Protein AF-A0A822HET1-F1 (afdb_monomer_lite)

Foldseek 3Di:
DPDPPPPDPDDDDCVPQDDDDDDPVVLLVVLVVVVCVVPPDPDDDDDDDDDDPDPVVLVCSLPDPSCVVVNVVDDDDDD

Structure (mmCIF, N/CA/C/O backbone):
data_AF-A0A822HET1-F1
#
_entry.id   AF-A0A822HET1-F1
#
loop_
_atom_site.group_PDB
_atom_site.id
_atom_site.type_symbol
_atom_site.label_atom_id
_atom_site.label_alt_id
_atom_site.label_comp_id
_atom_site.label_asym_id
_atom_site.label_entity_id
_atom_site.label_seq_id
_atom_site.pdbx_PDB_ins_code
_atom_site.Cartn_x
_atom_site.Cartn_y
_atom_site.Cartn_z
_atom_site.occupancy
_atom_site.B_iso_or_equiv
_atom_site.auth_seq_id
_atom_site.auth_comp_id
_atom_site.auth_asym_id
_atom_site.auth_atom_id
_atom_site.pdbx_PDB_model_num
ATOM 1 N N . MET A 1 1 ? 13.699 -16.937 -3.654 1.00 48.88 1 MET A N 1
ATOM 2 C CA . MET A 1 1 ? 14.497 -15.902 -2.958 1.00 48.88 1 MET A CA 1
ATOM 3 C C . MET A 1 1 ? 15.546 -15.378 -3.922 1.00 48.88 1 MET A C 1
ATOM 5 O O . MET A 1 1 ? 16.264 -16.210 -4.465 1.00 48.88 1 MET A O 1
ATOM 9 N N . PRO A 1 2 ? 15.631 -14.066 -4.197 1.00 43.56 2 PRO A N 1
ATOM 10 C CA . PRO A 1 2 ? 16.755 -13.545 -4.960 1.00 43.56 2 PRO A CA 1
ATOM 11 C C . PRO A 1 2 ? 18.036 -13.677 -4.123 1.00 43.56 2 PRO A C 1
ATOM 13 O O . PRO A 1 2 ? 18.008 -13.575 -2.897 1.00 43.56 2 PRO A O 1
ATOM 16 N N . SER A 1 3 ? 19.137 -13.987 -4.800 1.00 50.19 3 SER A N 1
ATOM 17 C CA . SER A 1 3 ? 20.445 -14.258 -4.204 1.00 50.19 3 SER A CA 1
ATOM 18 C C . SER A 1 3 ? 21.012 -13.023 -3.494 1.00 50.19 3 SER A C 1
ATOM 20 O O . SER A 1 3 ? 21.112 -11.957 -4.097 1.00 50.19 3 SER A O 1
ATOM 22 N N . VAL A 1 4 ? 21.454 -13.187 -2.244 1.00 56.91 4 VAL A N 1
ATOM 23 C CA . VAL A 1 4 ? 22.232 -12.186 -1.482 1.00 56.91 4 VAL A CA 1
ATOM 24 C C . VAL A 1 4 ? 23.666 -12.002 -2.009 1.00 56.91 4 VAL A C 1
ATOM 26 O O . VAL A 1 4 ? 24.379 -11.125 -1.537 1.00 56.91 4 VAL A O 1
ATOM 29 N N . PHE A 1 5 ? 24.082 -12.795 -3.005 1.00 52.59 5 PHE A N 1
ATOM 30 C CA . PHE A 1 5 ? 25.431 -12.786 -3.586 1.00 52.59 5 PHE A CA 1
ATOM 31 C C . PHE A 1 5 ? 25.487 -12.269 -5.033 1.00 52.59 5 PHE A C 1
ATOM 33 O O . PHE A 1 5 ? 26.535 -12.328 -5.671 1.00 52.59 5 PHE A O 1
ATOM 40 N N . GLY A 1 6 ? 24.376 -11.767 -5.581 1.00 54.50 6 GLY A N 1
ATOM 41 C CA . GLY A 1 6 ? 24.404 -11.057 -6.860 1.00 54.50 6 GLY A CA 1
ATOM 42 C C . GLY A 1 6 ? 24.968 -9.647 -6.683 1.00 54.50 6 GLY A C 1
ATOM 43 O O . GLY A 1 6 ? 24.698 -9.008 -5.668 1.00 54.50 6 GLY A O 1
ATOM 44 N N . ILE A 1 7 ? 25.717 -9.144 -7.670 1.00 54.34 7 ILE A N 1
ATOM 45 C CA . ILE A 1 7 ? 26.130 -7.734 -7.742 1.00 54.34 7 ILE A CA 1
ATOM 46 C C . ILE A 1 7 ? 24.855 -6.879 -7.748 1.00 54.34 7 ILE A C 1
ATOM 48 O O . ILE A 1 7 ? 24.211 -6.698 -8.780 1.00 54.34 7 ILE A O 1
ATOM 52 N N . ASN A 1 8 ? 24.438 -6.414 -6.572 1.00 57.38 8 ASN A N 1
ATOM 53 C CA . ASN A 1 8 ? 23.242 -5.607 -6.421 1.00 57.38 8 ASN A CA 1
ATOM 54 C C . ASN A 1 8 ? 23.636 -4.135 -6.574 1.00 57.38 8 ASN A C 1
ATOM 56 O O . ASN A 1 8 ? 24.162 -3.518 -5.650 1.00 57.38 8 ASN A O 1
ATOM 60 N N . ASN A 1 9 ? 23.390 -3.574 -7.758 1.00 62.69 9 ASN A N 1
ATOM 61 C CA . ASN A 1 9 ? 23.649 -2.158 -8.044 1.00 62.69 9 ASN A CA 1
ATOM 62 C C . ASN A 1 9 ? 22.658 -1.215 -7.334 1.00 62.69 9 ASN A C 1
ATOM 64 O O . ASN A 1 9 ? 22.816 0.004 -7.389 1.00 62.69 9 ASN A O 1
ATOM 68 N N . LEU A 1 10 ? 21.639 -1.757 -6.657 1.00 64.44 10 LEU A N 1
ATOM 69 C CA . LEU A 1 10 ? 20.680 -0.983 -5.879 1.00 64.44 10 LEU A CA 1
ATOM 70 C C . LEU A 1 10 ? 21.241 -0.747 -4.472 1.00 64.44 10 LEU A C 1
ATOM 72 O O . LEU A 1 10 ? 21.123 -1.590 -3.583 1.00 64.44 10 LEU A O 1
ATOM 76 N N . LYS A 1 11 ? 21.865 0.417 -4.269 1.00 70.50 11 LYS A N 1
ATOM 77 C CA . LYS A 1 11 ? 22.282 0.874 -2.939 1.00 70.50 11 LYS A CA 1
ATOM 78 C C . LYS A 1 11 ? 21.083 1.443 -2.190 1.00 70.50 11 LYS A C 1
ATOM 80 O O . LYS A 1 11 ? 20.464 2.396 -2.658 1.00 70.50 11 LYS A O 1
ATOM 85 N N . PHE A 1 12 ? 20.796 0.882 -1.018 1.00 71.31 12 PHE A N 1
ATOM 86 C CA . PHE A 1 12 ? 19.842 1.475 -0.089 1.00 71.31 12 PHE A CA 1
ATOM 87 C C . PHE A 1 12 ? 20.350 2.846 0.372 1.00 71.31 12 PHE A C 1
ATOM 89 O O . PHE A 1 12 ? 21.488 2.985 0.822 1.00 71.31 12 PHE A O 1
ATOM 96 N N . THR A 1 13 ? 19.501 3.858 0.267 1.00 78.25 13 THR A N 1
ATOM 97 C CA . THR A 1 13 ? 19.758 5.224 0.716 1.00 78.25 13 THR A CA 1
ATOM 98 C C . THR A 1 13 ? 18.605 5.678 1.588 1.00 78.25 13 THR A C 1
ATOM 100 O O . THR A 1 13 ? 17.505 5.906 1.097 1.00 78.25 13 THR A O 1
ATOM 103 N N . ILE A 1 14 ? 18.885 5.869 2.880 1.00 75.38 14 ILE A N 1
ATOM 104 C CA . ILE A 1 14 ? 17.907 6.258 3.910 1.00 75.38 14 ILE A CA 1
ATOM 105 C C . ILE A 1 14 ? 16.993 7.390 3.423 1.00 75.38 14 ILE A C 1
ATOM 107 O O . ILE A 1 14 ? 15.779 7.276 3.515 1.00 75.38 14 ILE A O 1
ATOM 111 N N . LYS A 1 15 ? 17.579 8.442 2.837 1.00 78.69 15 LYS A N 1
ATOM 112 C CA . LYS A 1 15 ? 16.851 9.637 2.385 1.00 78.69 15 LYS A CA 1
ATOM 113 C C . LYS A 1 15 ? 15.834 9.391 1.266 1.00 78.69 15 LYS A C 1
ATOM 115 O O . LYS A 1 15 ? 14.890 10.155 1.159 1.00 78.69 15 LYS A O 1
ATOM 120 N N . ASN A 1 16 ? 16.054 8.386 0.420 1.00 76.44 16 ASN A N 1
ATOM 121 C CA . ASN A 1 16 ? 15.221 8.143 -0.762 1.00 76.44 16 ASN A CA 1
ATOM 122 C C . ASN A 1 16 ? 14.355 6.892 -0.612 1.00 76.44 16 ASN A C 1
ATOM 124 O O . ASN A 1 16 ? 13.366 6.731 -1.320 1.00 76.44 16 ASN A O 1
ATOM 128 N N . ASP A 1 17 ? 14.752 5.969 0.262 1.00 78.88 17 ASP A N 1
ATOM 129 C CA . ASP A 1 17 ? 14.135 4.654 0.358 1.00 78.88 17 ASP A CA 1
ATOM 130 C C . ASP A 1 17 ? 13.231 4.499 1.582 1.00 78.88 17 ASP A C 1
ATOM 132 O O . ASP A 1 17 ? 12.376 3.614 1.552 1.00 78.88 17 ASP A O 1
ATOM 136 N N . ILE A 1 18 ? 13.385 5.358 2.598 1.00 85.69 18 ILE A N 1
ATOM 137 C CA . ILE A 1 18 ? 12.518 5.421 3.779 1.00 85.69 18 ILE A CA 1
ATOM 138 C C . ILE A 1 18 ? 11.627 6.657 3.681 1.00 85.69 18 ILE A C 1
ATOM 140 O O . ILE A 1 18 ? 12.113 7.761 3.453 1.00 85.69 18 ILE A O 1
ATOM 144 N N . MET A 1 19 ? 10.336 6.457 3.918 1.00 87.81 19 MET A N 1
ATOM 145 C CA . MET A 1 19 ? 9.332 7.505 4.025 1.00 87.81 19 MET A CA 1
ATOM 146 C C . MET A 1 19 ? 8.522 7.247 5.292 1.00 87.81 19 MET A C 1
ATOM 148 O O . MET A 1 19 ? 8.164 6.104 5.576 1.00 87.81 19 MET A O 1
ATOM 152 N N . ILE A 1 20 ? 8.299 8.297 6.076 1.00 86.38 20 ILE A N 1
ATOM 153 C CA . ILE A 1 20 ? 7.522 8.244 7.313 1.00 86.38 20 ILE A CA 1
ATOM 154 C C . ILE A 1 20 ? 6.402 9.254 7.150 1.00 86.38 20 ILE A C 1
ATOM 156 O O . ILE A 1 20 ? 6.683 10.442 7.015 1.00 86.38 20 ILE A O 1
ATOM 160 N N . GLU A 1 21 ? 5.163 8.774 7.184 1.00 86.38 21 GLU A N 1
ATOM 161 C CA . GLU A 1 21 ? 3.984 9.624 7.070 1.00 86.38 21 GLU A CA 1
ATOM 162 C C . GLU A 1 21 ? 3.178 9.654 8.354 1.00 86.38 21 GLU A C 1
ATOM 164 O O . GLU A 1 21 ? 2.790 8.614 8.885 1.00 86.38 21 GLU A O 1
ATOM 169 N N . ASN A 1 22 ? 2.912 10.873 8.824 1.00 82.50 22 ASN A N 1
ATOM 170 C CA . ASN A 1 22 ? 2.192 11.146 10.068 1.00 82.50 22 ASN A CA 1
ATOM 171 C C . ASN A 1 22 ? 0.877 11.907 9.839 1.00 82.50 22 ASN A C 1
ATOM 173 O O . ASN A 1 22 ? 0.211 12.288 10.803 1.00 82.50 22 ASN A O 1
ATOM 177 N N . GLU A 1 23 ? 0.504 12.160 8.585 1.00 80.56 23 GLU A N 1
ATOM 178 C CA . GLU A 1 23 ? -0.715 12.892 8.255 1.00 80.56 23 GLU A CA 1
ATOM 179 C C . GLU A 1 23 ? -1.968 12.008 8.302 1.00 80.56 23 GLU A C 1
ATOM 181 O O . GLU A 1 23 ? -1.918 10.786 8.157 1.00 80.56 23 GLU A O 1
ATOM 186 N N . CYS A 1 24 ? -3.133 12.641 8.472 1.00 80.19 24 CYS A N 1
ATOM 187 C CA . CYS A 1 24 ? -4.420 11.944 8.472 1.00 80.19 24 CYS A CA 1
ATOM 188 C C . CYS A 1 24 ? -4.725 11.260 7.129 1.00 80.19 24 CYS A C 1
ATOM 190 O O . CYS A 1 24 ? -5.419 10.248 7.121 1.00 80.19 24 CYS A O 1
ATOM 192 N N . ASP A 1 25 ? -4.192 11.776 6.015 1.00 84.56 25 ASP A N 1
ATOM 193 C CA . ASP A 1 25 ? -4.393 11.223 4.668 1.00 84.56 25 ASP A CA 1
ATOM 194 C C . ASP A 1 25 ? -3.302 10.213 4.255 1.00 84.56 25 ASP A C 1
ATOM 196 O O . ASP A 1 25 ? -2.968 10.042 3.079 1.00 84.56 25 ASP A O 1
ATOM 200 N N . TYR A 1 26 ? -2.723 9.519 5.242 1.00 87.75 26 TYR A N 1
ATOM 201 C CA . TYR A 1 26 ? -1.635 8.560 5.035 1.00 87.75 26 TYR A CA 1
ATOM 202 C C . TYR A 1 26 ? -1.969 7.487 3.986 1.00 87.75 26 TYR A C 1
ATOM 204 O O . TYR A 1 26 ? -1.075 7.026 3.283 1.00 87.75 26 TYR A O 1
ATOM 212 N N . ILE A 1 27 ? -3.242 7.100 3.832 1.00 88.75 27 ILE A N 1
ATOM 213 C CA . ILE A 1 27 ? -3.669 6.080 2.863 1.00 88.75 27 ILE A CA 1
ATOM 214 C C . ILE A 1 27 ? -3.348 6.518 1.428 1.00 88.75 27 ILE A C 1
ATOM 216 O O . ILE A 1 27 ? -2.722 5.764 0.678 1.00 88.75 27 ILE A O 1
ATOM 220 N N . ASN A 1 28 ? -3.741 7.737 1.047 1.00 88.56 28 ASN A N 1
ATOM 221 C CA . ASN A 1 28 ? -3.518 8.250 -0.304 1.00 88.56 28 ASN A CA 1
ATOM 222 C C . ASN A 1 28 ? -2.037 8.520 -0.564 1.00 88.56 28 ASN A C 1
ATOM 224 O O . ASN A 1 28 ? -1.536 8.246 -1.656 1.00 88.56 28 ASN A O 1
ATOM 228 N N . VAL A 1 29 ? -1.329 9.021 0.449 1.00 90.62 29 VAL A N 1
ATOM 229 C CA . VAL A 1 29 ? 0.102 9.314 0.355 1.00 90.62 29 VAL A CA 1
ATOM 230 C C . VAL A 1 29 ? 0.912 8.027 0.165 1.00 90.62 29 VAL A C 1
ATOM 232 O O . VAL A 1 29 ? 1.707 7.939 -0.771 1.00 90.62 29 VAL A O 1
ATOM 235 N N . ILE A 1 30 ? 0.650 6.989 0.967 1.00 90.75 30 ILE A N 1
ATOM 236 C CA . ILE A 1 30 ? 1.293 5.676 0.813 1.00 90.75 30 ILE A CA 1
ATOM 237 C C . ILE A 1 30 ? 0.966 5.077 -0.559 1.00 90.75 30 ILE A C 1
ATOM 239 O O . ILE A 1 30 ? 1.856 4.535 -1.214 1.00 90.75 30 ILE A O 1
ATOM 243 N N . LYS A 1 31 ? -0.285 5.183 -1.033 1.00 89.94 31 LYS A N 1
ATOM 244 C CA . LYS A 1 31 ? -0.656 4.670 -2.359 1.00 89.94 31 LYS A CA 1
ATOM 245 C C . LYS A 1 31 ? 0.118 5.362 -3.479 1.00 89.94 31 LYS A C 1
ATOM 247 O O . LYS A 1 31 ? 0.626 4.674 -4.361 1.00 89.94 31 LYS A O 1
ATOM 252 N N . ARG A 1 32 ? 0.235 6.692 -3.424 1.00 89.25 32 ARG A N 1
ATOM 253 C CA . ARG A 1 32 ? 1.012 7.469 -4.396 1.00 89.25 32 ARG A CA 1
ATOM 254 C C . ARG A 1 32 ? 2.475 7.038 -4.400 1.00 89.25 32 ARG A C 1
ATOM 256 O O . ARG A 1 32 ? 3.007 6.757 -5.465 1.00 89.25 32 ARG A O 1
ATOM 263 N N . GLU A 1 33 ? 3.086 6.894 -3.226 1.00 88.56 33 GLU A N 1
ATOM 264 C CA . GLU A 1 33 ? 4.478 6.445 -3.131 1.00 88.56 33 GLU A CA 1
ATOM 265 C C . GLU A 1 33 ? 4.664 5.036 -3.712 1.00 88.56 33 GLU A C 1
ATOM 267 O O . GLU A 1 33 ? 5.653 4.758 -4.395 1.00 88.56 33 GLU A O 1
ATOM 272 N N . ILE A 1 34 ? 3.708 4.132 -3.470 1.00 87.75 34 ILE A N 1
ATOM 273 C CA . ILE A 1 34 ? 3.732 2.794 -4.063 1.00 87.75 34 ILE A CA 1
ATOM 274 C C . ILE A 1 34 ? 3.671 2.884 -5.592 1.00 87.75 34 ILE A C 1
ATOM 276 O O . ILE A 1 34 ? 4.489 2.256 -6.265 1.00 87.75 34 ILE A O 1
ATOM 280 N N . ASP A 1 35 ? 2.750 3.673 -6.141 1.00 86.81 35 ASP A N 1
ATOM 281 C CA . ASP A 1 35 ? 2.599 3.837 -7.589 1.00 86.81 35 ASP A CA 1
ATOM 282 C C . ASP A 1 35 ? 3.842 4.454 -8.233 1.00 86.81 35 ASP A C 1
ATOM 284 O O . ASP A 1 35 ? 4.343 3.926 -9.228 1.00 86.81 35 ASP A O 1
ATOM 288 N N . ASP A 1 36 ? 4.405 5.498 -7.629 1.00 85.06 36 ASP A N 1
ATOM 289 C CA . ASP A 1 36 ? 5.613 6.162 -8.118 1.00 85.06 36 ASP A CA 1
ATOM 290 C C . ASP A 1 36 ? 6.814 5.204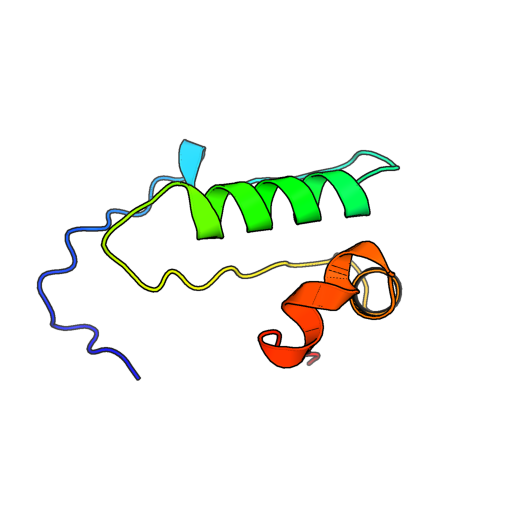 -8.123 1.00 85.06 36 ASP A C 1
ATOM 292 O O . ASP A 1 36 ? 7.608 5.173 -9.073 1.00 85.06 36 ASP A O 1
ATOM 296 N N . ARG A 1 37 ? 6.930 4.348 -7.098 1.00 81.25 37 ARG A N 1
ATOM 297 C CA . ARG A 1 37 ? 7.987 3.329 -7.019 1.00 81.25 37 ARG A CA 1
ATOM 298 C C . ARG A 1 37 ? 7.777 2.160 -7.976 1.00 81.25 37 ARG A C 1
ATOM 300 O O . ARG A 1 37 ? 8.774 1.577 -8.407 1.00 81.25 37 ARG A O 1
ATOM 307 N N . LEU A 1 38 ? 6.532 1.820 -8.305 1.00 78.50 38 LEU A N 1
ATOM 308 C CA . LEU A 1 38 ? 6.199 0.756 -9.256 1.00 78.50 38 LEU A CA 1
ATOM 309 C C . LEU A 1 38 ? 6.362 1.207 -10.716 1.00 78.50 38 LEU A C 1
ATOM 311 O O . LEU A 1 38 ? 6.874 0.440 -11.530 1.00 78.50 38 LEU A O 1
ATOM 315 N N . VAL A 1 39 ? 5.957 2.437 -11.051 1.00 66.38 39 VAL A N 1
ATOM 316 C CA . VAL A 1 39 ? 5.948 2.969 -12.428 1.00 66.38 39 VAL A CA 1
ATOM 317 C C . VAL A 1 39 ? 7.286 3.618 -12.807 1.00 66.38 39 VAL A C 1
ATOM 319 O O . VAL A 1 39 ? 7.725 3.513 -13.952 1.00 66.38 39 VAL A O 1
ATOM 322 N N . GLY A 1 40 ? 7.964 4.277 -11.862 1.00 55.53 40 GLY A N 1
ATOM 323 C CA . GLY A 1 40 ? 9.038 5.229 -12.164 1.00 55.53 40 GLY A CA 1
ATOM 324 C C . GLY A 1 40 ? 10.457 4.668 -12.309 1.00 55.53 40 GLY A C 1
ATOM 325 O O . GLY A 1 40 ? 11.341 5.387 -12.777 1.00 55.53 40 GLY A O 1
ATOM 326 N N . LYS A 1 41 ? 10.738 3.414 -11.925 1.00 56.84 41 LYS A N 1
ATOM 327 C CA . LYS A 1 41 ? 12.112 2.864 -11.944 1.00 56.84 41 LYS A CA 1
ATOM 328 C C . LYS A 1 41 ? 12.218 1.583 -12.766 1.00 56.84 41 LYS A C 1
ATOM 330 O O . LYS A 1 41 ? 12.304 0.471 -12.253 1.00 56.84 41 LYS A O 1
ATOM 335 N N . SER A 1 42 ? 12.258 1.792 -14.080 1.00 54.69 42 SER A N 1
ATOM 336 C CA . SER A 1 42 ? 12.630 0.804 -15.094 1.00 54.69 42 SER A CA 1
ATOM 337 C C . SER A 1 42 ? 13.919 0.059 -14.710 1.00 54.69 42 SER A C 1
ATOM 339 O O . SER A 1 42 ? 14.947 0.696 -14.474 1.00 54.69 42 SER A O 1
ATOM 341 N N . SER A 1 43 ? 13.826 -1.280 -14.660 1.00 52.19 43 SER A N 1
ATOM 342 C CA . SER A 1 43 ? 14.876 -2.330 -14.645 1.00 52.19 43 SER A CA 1
ATOM 343 C C . SER A 1 43 ? 14.909 -3.298 -13.449 1.00 52.19 43 SER A C 1
ATOM 345 O O . SER A 1 43 ? 15.615 -4.303 -13.532 1.00 52.19 43 SER A O 1
ATOM 347 N N . GLY A 1 44 ? 14.112 -3.114 -12.386 1.00 56.91 44 GLY A N 1
ATOM 348 C CA . GLY A 1 44 ? 14.117 -4.050 -11.249 1.00 56.91 44 GLY A CA 1
ATOM 349 C C . GLY A 1 44 ? 12.760 -4.253 -10.579 1.00 56.91 44 GLY A C 1
ATOM 350 O O . GLY A 1 44 ? 12.066 -3.292 -10.271 1.00 56.91 44 GLY A O 1
ATOM 351 N N . LYS A 1 45 ? 12.398 -5.513 -10.291 1.00 62.44 45 LYS A N 1
ATOM 352 C CA . LYS A 1 45 ? 11.287 -5.837 -9.380 1.00 62.44 45 LYS A CA 1
ATOM 353 C C . LYS A 1 45 ? 11.684 -5.385 -7.974 1.00 62.44 45 LYS A C 1
ATOM 355 O O . LYS A 1 45 ? 12.499 -6.045 -7.329 1.00 62.44 45 LYS A O 1
ATOM 360 N N . ARG A 1 46 ? 11.155 -4.252 -7.513 1.00 71.00 46 ARG A N 1
ATOM 361 C CA . ARG A 1 46 ? 11.434 -3.721 -6.176 1.00 71.00 46 ARG A CA 1
ATOM 362 C C . ARG A 1 46 ? 10.298 -4.086 -5.229 1.00 71.00 46 ARG A C 1
ATOM 364 O O . ARG A 1 46 ? 9.150 -3.749 -5.486 1.00 71.00 46 ARG A O 1
ATOM 371 N N . ALA A 1 47 ? 10.626 -4.778 -4.142 1.00 80.06 47 ALA A N 1
ATOM 372 C CA . ALA A 1 47 ? 9.673 -5.013 -3.066 1.00 80.06 47 ALA A CA 1
ATOM 373 C C . ALA A 1 47 ? 9.464 -3.719 -2.266 1.00 80.06 47 ALA A C 1
ATOM 375 O O . ALA A 1 47 ? 10.423 -2.985 -2.007 1.00 80.06 47 ALA A O 1
ATOM 376 N N . ILE A 1 48 ? 8.217 -3.462 -1.878 1.00 86.69 48 ILE A N 1
ATOM 377 C CA . ILE A 1 48 ? 7.830 -2.349 -1.013 1.00 86.69 48 ILE A CA 1
ATOM 378 C C . ILE A 1 48 ? 7.295 -2.955 0.278 1.00 86.69 48 ILE A C 1
ATOM 380 O O . ILE A 1 48 ? 6.449 -3.846 0.246 1.00 86.69 48 ILE A O 1
ATOM 384 N N . LEU A 1 49 ? 7.827 -2.491 1.403 1.00 90.06 49 LEU A N 1
ATOM 385 C CA . LEU A 1 49 ? 7.387 -2.883 2.734 1.00 90.06 49 LEU A CA 1
ATOM 386 C C . LEU A 1 49 ? 6.701 -1.675 3.358 1.00 90.06 49 LEU A C 1
ATOM 388 O O . LEU A 1 49 ? 7.289 -0.595 3.406 1.00 90.06 49 LEU A O 1
ATOM 392 N N . VAL A 1 50 ? 5.466 -1.865 3.809 1.00 90.44 50 VAL A N 1
ATOM 393 C CA . VAL A 1 50 ? 4.674 -0.826 4.466 1.00 90.44 50 VAL A CA 1
ATOM 394 C C . VAL A 1 50 ? 4.413 -1.280 5.892 1.00 90.44 50 VAL A C 1
ATOM 396 O O . VAL A 1 50 ? 3.908 -2.380 6.111 1.00 90.44 50 VAL A O 1
ATOM 399 N N . PHE A 1 51 ? 4.779 -0.438 6.852 1.00 91.38 51 PHE A N 1
ATOM 400 C CA . PHE A 1 51 ? 4.639 -0.719 8.275 1.00 91.38 51 PHE A CA 1
ATOM 401 C C . PHE A 1 51 ? 3.604 0.218 8.88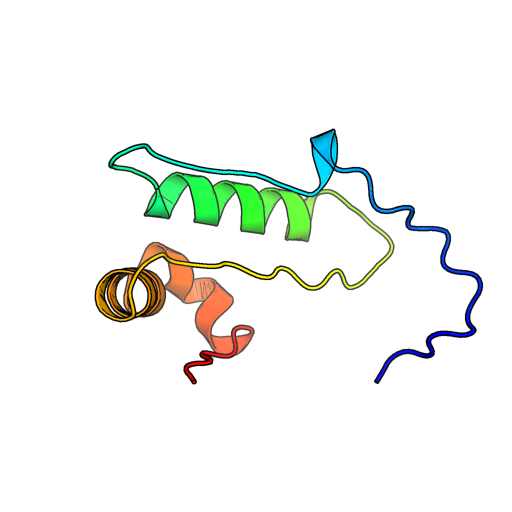0 1.00 91.38 51 PHE A C 1
ATOM 403 O O . PHE A 1 51 ? 3.548 1.398 8.540 1.00 91.38 51 PHE A O 1
ATOM 410 N N . PHE A 1 52 ? 2.811 -0.313 9.803 1.00 91.25 52 PHE A N 1
ATOM 411 C CA . PHE A 1 52 ? 1.805 0.444 10.533 1.00 91.25 52 PHE A CA 1
ATOM 412 C C . PHE A 1 52 ? 2.006 0.228 12.028 1.00 91.25 52 PHE A C 1
ATOM 414 O O . PHE A 1 52 ? 2.331 -0.871 12.464 1.00 91.25 52 PHE A O 1
ATOM 421 N N . GLU A 1 53 ? 1.753 1.269 12.820 1.00 91.19 53 GLU A N 1
ATOM 422 C CA . GLU A 1 53 ? 1.853 1.222 14.288 1.00 91.19 53 GLU A CA 1
ATOM 423 C C . GLU A 1 53 ? 0.854 0.259 14.953 1.00 91.19 53 GLU A C 1
ATOM 425 O O . GLU A 1 53 ? 1.004 -0.087 16.119 1.00 91.19 53 GLU A O 1
ATOM 430 N N . SER A 1 54 ? -0.211 -0.135 14.245 1.00 92.44 54 SER A N 1
ATOM 431 C CA . SER A 1 54 ? -1.249 -1.009 14.784 1.00 92.44 54 SER A CA 1
ATOM 432 C C . SER A 1 54 ? -1.875 -1.887 13.707 1.00 92.44 54 SER A C 1
ATOM 434 O O . SER A 1 54 ? -2.078 -1.458 12.567 1.00 92.44 54 SER A O 1
ATOM 436 N N . ASN A 1 55 ? -2.302 -3.086 14.114 1.00 92.88 55 ASN A N 1
ATOM 437 C CA . ASN A 1 55 ? -3.045 -4.015 13.257 1.00 92.88 55 ASN A CA 1
ATOM 438 C C . ASN A 1 55 ? -4.342 -3.398 12.715 1.00 92.88 55 ASN A C 1
ATOM 440 O O . ASN A 1 55 ? -4.765 -3.726 11.609 1.00 92.88 55 ASN A O 1
ATOM 444 N N . ARG A 1 56 ? -4.963 -2.475 13.469 1.00 92.38 56 ARG A N 1
ATOM 445 C CA . ARG A 1 56 ? -6.164 -1.757 13.026 1.00 92.38 56 ARG A CA 1
ATOM 446 C C . ARG A 1 56 ? -5.874 -0.896 11.798 1.00 92.38 56 ARG A C 1
ATOM 448 O O . ARG A 1 56 ? -6.580 -1.038 10.808 1.00 92.38 56 ARG A O 1
ATOM 455 N N . LYS A 1 57 ? -4.828 -0.061 11.846 1.00 91.31 57 LYS A N 1
ATOM 456 C CA . LYS A 1 57 ? -4.429 0.797 10.717 1.00 91.31 57 LYS A CA 1
ATOM 457 C C . LYS A 1 57 ? -3.953 -0.021 9.515 1.00 91.31 57 LYS A C 1
ATOM 459 O O . LYS A 1 57 ? -4.323 0.287 8.389 1.00 91.31 57 LYS A O 1
ATOM 464 N N . LEU A 1 58 ? -3.202 -1.100 9.755 1.00 92.44 58 LEU A N 1
ATOM 465 C CA . LEU A 1 58 ? -2.802 -2.036 8.698 1.00 92.44 58 LEU A CA 1
ATOM 466 C C . LEU A 1 58 ? -4.029 -2.618 7.982 1.00 92.44 58 LEU A C 1
ATOM 468 O O . LEU A 1 58 ? -4.084 -2.632 6.754 1.00 92.44 58 LEU A O 1
ATOM 472 N N . LYS A 1 59 ? -5.016 -3.100 8.746 1.00 92.25 59 LYS A N 1
ATOM 473 C CA . LYS A 1 59 ? -6.241 -3.677 8.186 1.00 92.25 59 LYS A CA 1
ATOM 474 C C . LYS A 1 59 ? -7.069 -2.633 7.441 1.00 92.25 59 LYS A C 1
ATOM 476 O O . LYS A 1 59 ? -7.515 -2.904 6.335 1.00 92.25 59 LYS A O 1
ATOM 481 N N . GLU A 1 60 ? -7.230 -1.443 8.012 1.00 92.19 60 GLU A N 1
ATOM 482 C CA . GLU A 1 60 ? -7.926 -0.322 7.374 1.00 92.19 60 GLU A CA 1
ATOM 483 C C . GLU A 1 60 ? -7.292 0.039 6.025 1.00 92.19 60 GLU A C 1
ATOM 485 O O . GLU A 1 60 ? -7.996 0.162 5.026 1.00 92.19 60 GLU A O 1
ATOM 490 N N . PHE A 1 61 ? -5.961 0.112 5.962 1.00 91.06 61 PHE A N 1
ATOM 491 C CA . PHE A 1 61 ? -5.243 0.326 4.711 1.00 91.06 61 PHE A CA 1
ATOM 492 C C . PHE A 1 61 ? -5.435 -0.835 3.722 1.00 91.06 61 PHE A C 1
ATOM 494 O O . PHE A 1 61 ? -5.713 -0.600 2.546 1.00 91.06 61 PHE A O 1
ATOM 501 N N . TYR A 1 62 ? -5.331 -2.085 4.181 1.00 90.88 62 TYR A N 1
ATOM 502 C CA . TYR A 1 62 ? -5.483 -3.271 3.331 1.00 90.88 62 TYR A CA 1
ATOM 503 C C . TYR A 1 62 ? -6.899 -3.432 2.748 1.00 90.88 62 TYR A C 1
ATOM 505 O O . TYR A 1 62 ? -7.077 -3.902 1.618 1.00 90.88 62 TYR A O 1
ATOM 513 N N . ASP A 1 63 ? -7.916 -3.040 3.511 1.00 91.31 63 ASP A N 1
ATOM 514 C CA . ASP A 1 63 ? -9.320 -3.065 3.098 1.00 91.31 63 ASP A CA 1
ATOM 515 C C . ASP A 1 63 ? -9.751 -1.787 2.365 1.00 91.31 63 ASP A C 1
ATOM 517 O O . ASP A 1 63 ? -10.829 -1.758 1.768 1.00 91.31 63 ASP A O 1
ATOM 521 N N . SER A 1 64 ? -8.905 -0.752 2.346 1.00 90.50 64 SER A N 1
ATOM 522 C CA . SER A 1 64 ? -9.179 0.487 1.625 1.00 90.50 64 SER A CA 1
ATOM 523 C C . SER A 1 64 ? -9.296 0.258 0.116 1.00 90.50 64 SER A C 1
ATOM 525 O O . SER A 1 64 ? -8.602 -0.566 -0.490 1.00 90.50 64 SER A O 1
ATOM 527 N N . THR A 1 65 ? -10.142 1.061 -0.528 1.00 88.69 65 THR A N 1
ATOM 528 C CA . THR A 1 65 ? -10.276 1.066 -1.992 1.00 88.69 65 THR A CA 1
ATOM 529 C C . THR A 1 65 ? -8.993 1.514 -2.687 1.00 88.69 65 THR A C 1
ATOM 531 O O . THR A 1 65 ? -8.750 1.111 -3.825 1.00 88.69 65 THR A O 1
ATOM 534 N N . ALA A 1 66 ? -8.142 2.281 -1.995 1.00 85.94 66 ALA A N 1
ATOM 535 C CA . ALA A 1 66 ? -6.851 2.725 -2.500 1.00 85.94 66 ALA A CA 1
ATOM 536 C C . ALA A 1 66 ? -5.952 1.538 -2.868 1.00 85.94 66 ALA A C 1
ATOM 538 O O .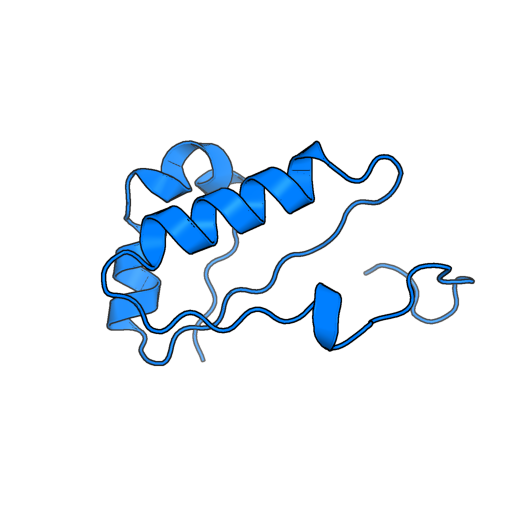 ALA A 1 66 ? -5.257 1.602 -3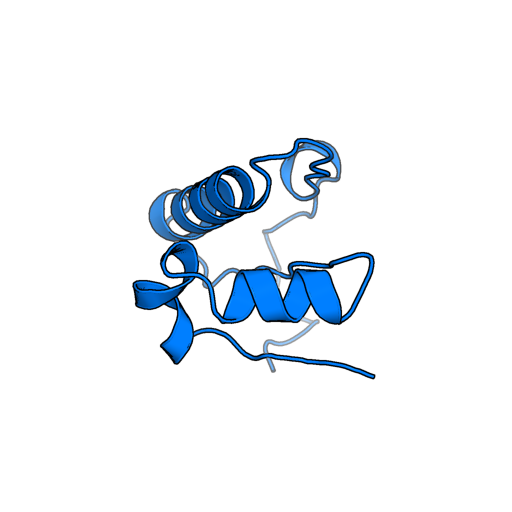.875 1.00 85.94 66 ALA A O 1
ATOM 539 N N . LEU A 1 67 ? -6.003 0.424 -2.130 1.00 86.56 67 LEU A N 1
ATOM 540 C CA . LEU A 1 67 ? -5.190 -0.755 -2.438 1.00 86.56 67 LEU A CA 1
ATOM 541 C C . LEU A 1 67 ? -5.806 -1.661 -3.519 1.00 86.56 67 LEU A C 1
ATOM 543 O O . LEU A 1 67 ? -5.152 -2.599 -3.964 1.00 86.56 67 LEU A O 1
ATOM 547 N N . GLY A 1 68 ? -7.035 -1.397 -3.975 1.00 84.56 68 GLY A N 1
ATOM 548 C CA . GLY A 1 68 ? -7.826 -2.325 -4.794 1.00 84.56 68 GLY A CA 1
ATOM 549 C C . GLY A 1 68 ? -7.083 -2.923 -5.996 1.00 84.56 68 GLY A C 1
ATOM 550 O O . GLY A 1 68 ? -7.082 -4.138 -6.164 1.00 84.56 68 GLY A O 1
ATOM 551 N N . SER A 1 69 ? -6.381 -2.103 -6.783 1.00 83.12 69 SER A N 1
ATOM 552 C CA . SER A 1 69 ? -5.624 -2.569 -7.959 1.00 83.12 69 SER A CA 1
ATOM 553 C C . SER A 1 69 ? -4.326 -3.317 -7.633 1.00 83.12 69 SER A C 1
ATOM 555 O O . SER A 1 69 ? -3.792 -4.017 -8.488 1.00 83.12 69 SER A O 1
ATOM 557 N N . LEU A 1 70 ? -3.808 -3.180 -6.412 1.00 84.69 70 LEU A N 1
ATOM 558 C CA . LEU A 1 70 ? -2.562 -3.800 -5.950 1.00 84.69 70 LEU A CA 1
ATOM 559 C C . LEU A 1 70 ? -2.805 -4.979 -5.001 1.00 84.69 70 LEU A C 1
ATOM 561 O O . LEU A 1 70 ? -1.855 -5.661 -4.615 1.00 84.69 70 LEU A O 1
ATOM 565 N N . LYS A 1 71 ? -4.062 -5.235 -4.621 1.00 86.62 71 LYS A N 1
ATOM 566 C CA . LYS A 1 71 ? -4.429 -6.227 -3.604 1.00 86.62 71 LYS A CA 1
ATOM 567 C C . LYS A 1 71 ? -3.992 -7.641 -3.990 1.00 86.62 71 LYS A C 1
ATOM 569 O O . LYS A 1 71 ? -3.492 -8.364 -3.138 1.00 86.62 71 LYS A O 1
ATOM 574 N N . GLU A 1 72 ? -4.072 -7.990 -5.274 1.00 85.56 72 GLU A N 1
ATOM 575 C CA . GLU A 1 72 ? -3.614 -9.285 -5.811 1.00 85.56 72 GLU A CA 1
ATOM 576 C C . GLU A 1 72 ? -2.089 -9.477 -5.743 1.00 85.56 72 GLU A C 1
ATOM 578 O O . GLU A 1 72 ? -1.599 -10.603 -5.717 1.00 85.56 72 GLU A O 1
ATOM 583 N N . LEU A 1 73 ? -1.331 -8.379 -5.699 1.00 85.38 73 LEU A N 1
ATOM 584 C CA . LEU A 1 73 ? 0.133 -8.374 -5.627 1.00 85.38 73 LEU A CA 1
ATOM 585 C C . LEU A 1 73 ? 0.649 -8.162 -4.197 1.00 85.38 73 LEU A C 1
ATOM 587 O O . LEU A 1 73 ? 1.861 -8.146 -3.976 1.00 85.38 73 LEU A O 1
ATOM 591 N N . THR A 1 74 ? -0.254 -7.979 -3.231 1.00 88.50 74 THR A N 1
ATOM 592 C CA . THR A 1 74 ? 0.083 -7.611 -1.856 1.00 88.50 74 TH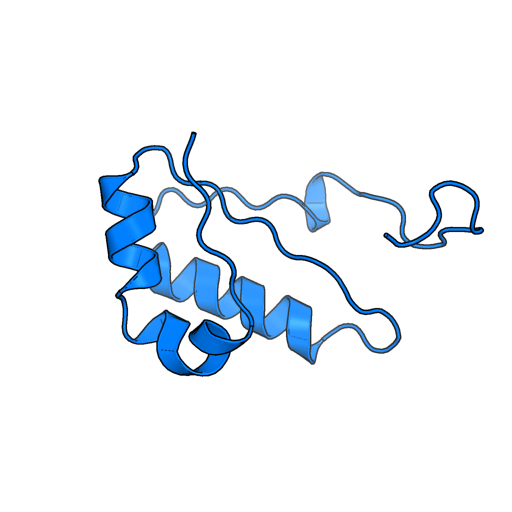R A CA 1
ATOM 593 C C . THR A 1 74 ? -0.093 -8.798 -0.922 1.00 88.50 74 THR A C 1
ATOM 595 O O . THR A 1 74 ? -1.129 -9.458 -0.915 1.00 88.50 74 THR A O 1
ATOM 598 N N . VAL A 1 75 ? 0.903 -9.029 -0.067 1.00 90.94 75 VAL A N 1
ATOM 599 C CA . VAL A 1 75 ? 0.817 -10.003 1.025 1.00 90.94 75 VAL A CA 1
ATOM 600 C C . VAL A 1 75 ? 0.570 -9.256 2.331 1.00 90.94 75 VAL A C 1
ATOM 602 O O . VAL A 1 75 ? 1.327 -8.354 2.684 1.00 90.94 75 VAL A O 1
ATOM 605 N N . TYR A 1 76 ? -0.489 -9.639 3.042 1.00 89.44 76 TYR A N 1
AT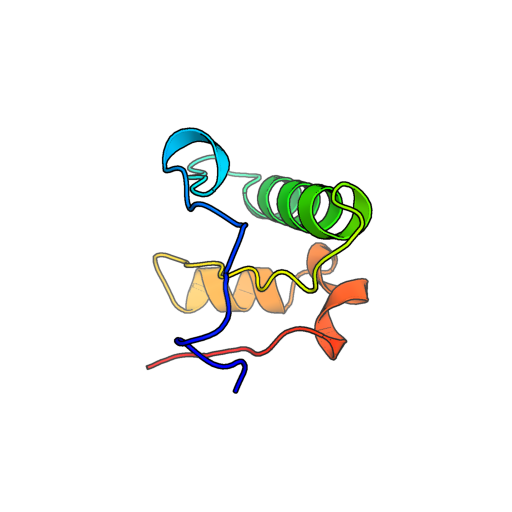OM 606 C CA . TYR A 1 76 ? -0.794 -9.156 4.387 1.00 89.44 76 TYR A CA 1
ATOM 607 C C . TYR A 1 76 ? -0.070 -10.029 5.419 1.00 89.44 76 TYR A C 1
ATOM 609 O O . TYR A 1 76 ? -0.228 -11.250 5.405 1.00 89.44 76 TYR A O 1
ATOM 617 N N . LEU A 1 77 ? 0.722 -9.410 6.296 1.00 90.38 77 LEU A N 1
ATOM 618 C CA . LEU A 1 77 ? 1.498 -10.092 7.334 1.00 90.38 77 LEU A CA 1
ATOM 619 C C . LEU A 1 77 ? 1.250 -9.427 8.690 1.00 90.38 77 LEU A C 1
ATOM 621 O O . LEU A 1 77 ? 1.307 -8.204 8.803 1.00 90.38 77 LEU A O 1
ATOM 625 N N . THR A 1 78 ? 1.014 -10.249 9.706 1.00 88.56 78 THR A N 1
ATOM 626 C CA . THR A 1 78 ? 0.955 -9.880 11.126 1.00 88.56 78 THR A CA 1
ATOM 627 C C . THR A 1 78 ? 1.780 -10.892 11.916 1.00 88.56 78 THR A C 1
ATOM 629 O O . THR A 1 78 ? 1.909 -12.032 11.465 1.00 88.56 78 THR A O 1
ATOM 632 N N . GLU A 1 79 ? 2.345 -10.477 13.051 1.00 78.81 79 GLU A N 1
ATOM 633 C CA . GLU A 1 79 ? 3.006 -11.390 14.004 1.00 78.81 79 GLU A CA 1
ATOM 634 C C . GLU A 1 79 ? 2.030 -12.390 14.641 1.00 78.81 79 GLU A C 1
ATOM 636 O O . GLU A 1 79 ? 0.835 -12.038 14.803 1.00 78.81 79 GLU A O 1
#

Sequence (79 aa):
MPSVFGINNLKFTIKNDIMIENECDYINVIKREIDDRLVGKSSGKRAILVFFESNRKLKEFYDSTALGSLKELTVYLTE

Secondary structure (DSSP, 8-state):
---TTS-------HHHH-----STTHHHHHHHHHHHHHHS-TT---------SSHHHHHHHHHSGGGGGGGGG------

pLDDT: mean 79.58, std 13.62, range [43.56, 92.88]

Radius of gyration: 14.01 Å; chains: 1; bounding box: 36×29×30 Å